Protein AF-A0A4Q0SN67-F1 (afdb_monomer_lite)

Secondary structure (DSSP, 8-state):
---------------------PPPHHHHHHHHHHHHHHHHHHHSTTSEEE-TTHHHHHHHHHT--HHHHHHHHHHHHHTTTT----GGG--HHHHHHHHHHHHHHHHHHHH-HHHHHHHHHHHHHHTTSEEE--

Organism: NCBI:txid1325107

Structure (mmCIF, N/CA/C/O backbone):
data_AF-A0A4Q0SN67-F1
#
_entry.id   AF-A0A4Q0SN67-F1
#
loop_
_atom_site.group_PDB
_atom_site.id
_atom_site.type_symbol
_atom_site.label_atom_id
_atom_site.label_alt_id
_atom_site.label_comp_id
_atom_site.label_asym_id
_atom_site.label_entity_id
_atom_site.label_seq_id
_atom_site.pdbx_PDB_ins_code
_atom_site.Cartn_x
_atom_site.Cartn_y
_atom_site.Cartn_z
_atom_site.occupancy
_atom_site.B_iso_or_equiv
_atom_site.auth_seq_id
_atom_site.auth_comp_id
_atom_site.auth_asym_id
_atom_site.auth_atom_id
_atom_site.pdbx_PDB_model_num
ATOM 1 N N . MET A 1 1 ? 61.230 -3.703 -41.900 1.00 44.31 1 MET A N 1
ATOM 2 C CA . MET A 1 1 ? 59.763 -3.510 -41.968 1.00 44.31 1 MET A CA 1
ATOM 3 C C . MET A 1 1 ? 59.078 -4.550 -41.095 1.00 44.31 1 MET A C 1
ATOM 5 O O . MET A 1 1 ? 59.079 -5.713 -41.468 1.00 44.31 1 MET A O 1
ATOM 9 N N . ARG A 1 2 ? 58.539 -4.161 -39.934 1.00 38.78 2 ARG A N 1
ATOM 10 C CA . ARG A 1 2 ? 57.540 -4.944 -39.185 1.00 38.78 2 ARG A CA 1
ATOM 11 C C . ARG A 1 2 ? 56.611 -3.955 -38.479 1.00 38.78 2 ARG A C 1
ATOM 13 O O . ARG A 1 2 ? 56.982 -3.377 -37.466 1.00 38.78 2 ARG A O 1
ATOM 20 N N . LEU A 1 3 ? 55.459 -3.701 -39.094 1.00 41.84 3 LEU A N 1
ATOM 21 C CA . LEU A 1 3 ? 54.356 -2.940 -38.512 1.00 41.84 3 LEU A CA 1
ATOM 22 C C . LEU A 1 3 ? 53.548 -3.904 -37.639 1.00 41.84 3 LEU A C 1
ATOM 24 O O . LEU A 1 3 ? 52.999 -4.880 -38.145 1.00 41.84 3 LEU A O 1
ATOM 28 N N . LEU A 1 4 ? 53.522 -3.652 -36.333 1.00 47.12 4 LEU A N 1
ATOM 29 C CA . LEU A 1 4 ? 52.628 -4.323 -35.393 1.00 47.12 4 LEU A CA 1
ATOM 30 C C . LEU A 1 4 ? 51.266 -3.627 -35.465 1.00 47.12 4 LEU A C 1
ATOM 32 O O . LEU A 1 4 ? 51.142 -2.459 -35.102 1.00 47.12 4 LEU A O 1
ATOM 36 N N . ALA A 1 5 ? 50.260 -4.336 -35.974 1.00 48.53 5 ALA A N 1
ATOM 37 C CA . ALA A 1 5 ? 48.879 -3.879 -35.991 1.00 48.53 5 ALA A CA 1
ATOM 38 C C . ALA A 1 5 ? 48.270 -4.048 -34.592 1.00 48.53 5 ALA A C 1
ATOM 40 O O . ALA A 1 5 ? 48.109 -5.167 -34.105 1.00 48.53 5 ALA A O 1
ATOM 41 N N . VAL A 1 6 ? 47.939 -2.933 -33.944 1.00 51.69 6 VAL A N 1
ATOM 42 C CA . VAL A 1 6 ? 47.162 -2.914 -32.702 1.00 51.69 6 VAL A CA 1
ATOM 43 C C . VAL A 1 6 ? 45.687 -2.935 -33.094 1.00 51.69 6 VAL A C 1
ATOM 45 O O . VAL A 1 6 ? 45.149 -1.943 -33.577 1.00 51.69 6 VAL A O 1
ATOM 48 N N . ALA A 1 7 ? 45.041 -4.089 -32.938 1.00 50.75 7 ALA A N 1
ATOM 49 C CA . ALA A 1 7 ? 43.602 -4.224 -33.115 1.00 50.75 7 ALA A CA 1
ATOM 50 C C . ALA A 1 7 ? 42.888 -3.659 -31.876 1.00 50.75 7 ALA A C 1
ATOM 52 O O . ALA A 1 7 ? 42.730 -4.343 -30.866 1.00 50.75 7 ALA A O 1
ATOM 53 N N . SER A 1 8 ? 42.480 -2.390 -31.937 1.00 50.75 8 SER A N 1
ATOM 54 C CA . SER A 1 8 ? 41.586 -1.789 -30.944 1.00 50.75 8 SER A CA 1
ATOM 55 C C . SER A 1 8 ? 40.180 -2.365 -31.106 1.00 50.75 8 SER A C 1
ATOM 57 O O . SER A 1 8 ? 39.440 -1.991 -32.013 1.00 50.75 8 SER A O 1
ATOM 59 N N . VAL A 1 9 ? 39.805 -3.278 -30.211 1.00 52.91 9 VAL A N 1
ATOM 60 C CA . VAL A 1 9 ? 38.419 -3.724 -30.044 1.00 52.91 9 VAL A CA 1
ATOM 61 C C . VAL A 1 9 ? 37.644 -2.582 -29.385 1.00 52.91 9 VAL A C 1
ATOM 63 O O . VAL A 1 9 ? 37.771 -2.329 -28.189 1.00 52.91 9 VAL A O 1
ATOM 66 N N . LEU A 1 10 ? 36.870 -1.856 -30.191 1.00 52.69 10 LEU A N 1
ATOM 67 C CA . LEU A 1 10 ? 35.875 -0.890 -29.733 1.00 52.69 10 LEU A CA 1
ATOM 68 C C . LEU A 1 10 ? 34.767 -1.647 -28.994 1.00 52.69 10 LEU A C 1
ATOM 70 O O . LEU A 1 10 ? 33.880 -2.230 -29.612 1.00 52.69 10 LEU A O 1
ATOM 74 N N . ILE A 1 11 ? 34.825 -1.641 -27.663 1.00 56.97 11 ILE A N 1
ATOM 75 C CA . ILE A 1 11 ? 33.717 -2.070 -26.809 1.00 56.97 11 ILE A CA 1
ATOM 76 C C . ILE A 1 11 ? 32.596 -1.048 -27.016 1.00 56.97 11 ILE A C 1
ATOM 78 O O . ILE A 1 11 ? 32.634 0.061 -26.487 1.00 56.97 11 ILE A O 1
ATOM 82 N N . THR A 1 12 ? 31.623 -1.391 -27.858 1.00 53.34 12 THR A N 1
ATOM 83 C CA . THR A 1 12 ? 30.409 -0.597 -28.038 1.00 53.34 12 THR A CA 1
ATOM 84 C C . THR A 1 12 ? 29.549 -0.799 -26.795 1.00 53.34 12 THR A C 1
ATOM 86 O O . THR A 1 12 ? 28.768 -1.744 -26.708 1.00 53.34 12 THR A O 1
ATOM 89 N N . SER A 1 13 ? 29.749 0.048 -25.787 1.00 45.47 13 SER A N 1
ATOM 90 C CA . SER A 1 13 ? 28.887 0.110 -24.611 1.00 45.47 13 SER A CA 1
ATOM 91 C C . SER A 1 13 ? 27.479 0.492 -25.062 1.00 45.47 13 SER A C 1
ATOM 93 O O . SER A 1 13 ? 27.189 1.664 -25.290 1.00 45.47 13 SER A O 1
ATOM 95 N N . PHE A 1 14 ? 26.601 -0.498 -25.219 1.00 45.56 14 PHE A N 1
ATOM 96 C CA . PHE A 1 14 ? 25.165 -0.266 -25.286 1.00 45.56 14 PHE A CA 1
ATOM 97 C C . PHE A 1 14 ? 24.721 0.228 -23.908 1.00 45.56 14 PHE A C 1
ATOM 99 O O . PHE A 1 14 ? 24.407 -0.557 -23.015 1.00 45.56 14 PHE A O 1
ATOM 106 N N . THR A 1 15 ? 24.721 1.543 -23.712 1.00 47.50 15 THR A N 1
ATOM 107 C CA . THR A 1 15 ? 23.959 2.174 -22.640 1.00 47.50 15 THR A CA 1
ATOM 108 C C . THR A 1 15 ? 22.485 1.962 -22.956 1.00 47.50 15 THR A C 1
ATOM 110 O O . THR A 1 15 ? 21.868 2.717 -23.706 1.00 47.50 15 THR A O 1
ATOM 113 N N . ILE A 1 16 ? 21.912 0.890 -22.406 1.00 50.12 16 ILE A N 1
ATOM 114 C CA . ILE A 1 16 ? 20.463 0.740 -22.316 1.00 50.12 16 ILE A CA 1
ATOM 115 C C . ILE A 1 16 ? 20.003 1.801 -21.318 1.00 50.12 16 ILE A C 1
ATOM 117 O O . ILE A 1 16 ? 19.920 1.554 -20.115 1.00 50.12 16 ILE A O 1
ATOM 121 N N . SER A 1 17 ? 19.759 3.009 -21.821 1.00 42.50 17 SER A N 1
ATOM 122 C CA . SER A 1 17 ? 19.008 4.032 -21.109 1.00 42.50 17 SER A CA 1
ATOM 123 C C . SER A 1 17 ? 17.606 3.472 -20.891 1.00 42.50 17 SER A C 1
ATOM 125 O O . SER A 1 17 ? 16.733 3.609 -21.750 1.00 42.50 17 SER A O 1
ATOM 127 N N . HIS A 1 18 ? 17.402 2.789 -19.763 1.00 45.59 18 HIS A N 1
ATOM 128 C CA . HIS A 1 18 ? 16.075 2.535 -19.228 1.00 45.59 18 HIS A CA 1
ATOM 129 C C . HIS A 1 18 ? 15.485 3.909 -18.930 1.00 45.59 18 HIS A C 1
ATOM 131 O O . HIS A 1 18 ? 15.728 4.513 -17.890 1.00 45.59 18 HIS A O 1
ATOM 137 N N . THR A 1 19 ? 14.781 4.462 -19.913 1.00 43.62 19 THR A N 1
ATOM 138 C CA . THR A 1 19 ? 13.891 5.584 -19.676 1.00 43.62 19 THR A CA 1
ATOM 139 C C . THR A 1 19 ? 12.831 5.039 -18.737 1.00 43.62 19 THR A C 1
ATOM 141 O O . THR A 1 19 ? 12.028 4.194 -19.134 1.00 43.62 19 THR A O 1
ATOM 144 N N . ALA A 1 20 ? 12.897 5.443 -17.465 1.00 47.84 20 ALA A N 1
ATOM 145 C CA . ALA A 1 20 ? 11.831 5.212 -16.506 1.00 47.84 20 ALA A CA 1
ATOM 146 C C . ALA A 1 20 ? 10.555 5.715 -17.177 1.00 47.84 20 ALA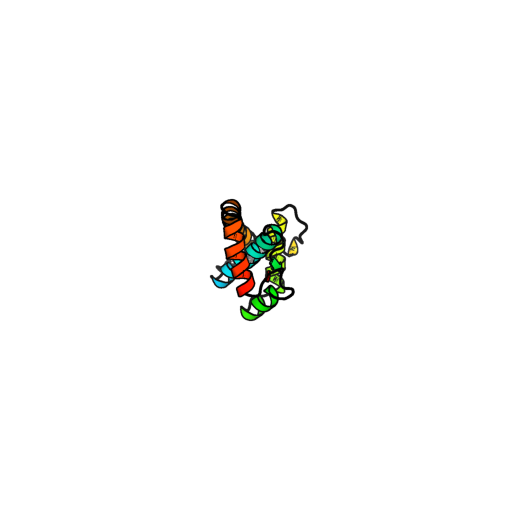 A C 1
ATOM 148 O O . ALA A 1 20 ? 10.382 6.915 -17.405 1.00 47.84 20 ALA A O 1
ATOM 149 N N . LYS A 1 21 ? 9.729 4.778 -17.640 1.00 51.94 21 LYS A N 1
ATOM 150 C CA . LYS A 1 21 ? 8.479 5.102 -18.305 1.00 51.94 21 LYS A CA 1
ATOM 151 C C . LYS A 1 21 ? 7.683 5.856 -17.252 1.00 51.94 21 LYS A C 1
ATOM 153 O O . LYS A 1 21 ? 7.399 5.279 -16.206 1.00 51.94 21 LYS A O 1
ATOM 158 N N . ALA A 1 22 ? 7.422 7.142 -17.485 1.00 54.97 22 ALA A N 1
ATOM 159 C CA . ALA A 1 22 ? 6.585 7.924 -16.590 1.00 54.97 22 ALA 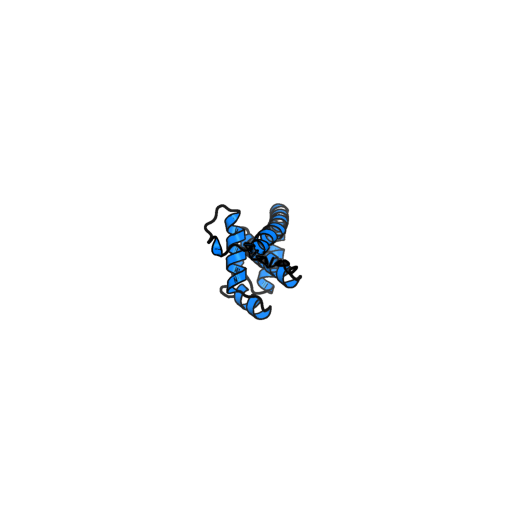A CA 1
ATOM 160 C C . ALA A 1 22 ? 5.299 7.123 -16.381 1.00 54.97 22 ALA A C 1
ATOM 162 O O . ALA A 1 22 ? 4.614 6.778 -17.348 1.00 54.97 22 ALA A O 1
ATOM 163 N N . PHE A 1 23 ? 5.065 6.722 -15.139 1.00 62.38 23 PHE A N 1
ATOM 164 C CA . PHE A 1 23 ? 3.886 5.964 -14.778 1.00 62.38 23 PHE A CA 1
ATOM 165 C C . PHE A 1 23 ? 2.654 6.788 -15.146 1.00 62.38 23 PHE A C 1
ATOM 167 O O . PHE A 1 23 ? 2.632 8.006 -14.956 1.00 62.38 23 PHE A O 1
ATOM 174 N N . ASP A 1 24 ? 1.650 6.141 -15.728 1.00 72.88 24 ASP A N 1
ATOM 175 C CA . ASP A 1 24 ? 0.413 6.836 -16.052 1.00 72.88 24 ASP A CA 1
ATOM 176 C C . ASP A 1 24 ? -0.413 7.091 -14.775 1.00 72.88 24 ASP A C 1
ATOM 178 O O . ASP A 1 24 ? -0.173 6.508 -13.711 1.00 72.88 24 ASP A O 1
ATOM 182 N N . GLY A 1 25 ? -1.424 7.957 -14.874 1.00 76.56 25 GLY A N 1
ATOM 183 C CA . GLY A 1 25 ? -2.293 8.270 -13.734 1.00 76.56 25 GLY A CA 1
ATOM 184 C C . GLY A 1 25 ? -3.072 7.060 -13.195 1.00 76.56 25 GLY A C 1
ATOM 185 O O . GLY A 1 25 ? -3.523 7.081 -12.049 1.00 76.56 25 GLY A O 1
ATOM 186 N N . ALA A 1 26 ? -3.221 5.985 -13.978 1.00 74.94 26 ALA A N 1
ATOM 187 C CA . ALA A 1 26 ? -3.854 4.755 -13.511 1.00 74.94 26 ALA A CA 1
ATOM 188 C C . ALA A 1 26 ? -2.906 3.936 -12.623 1.00 74.94 26 ALA A C 1
ATOM 190 O O . ALA A 1 26 ? -3.361 3.366 -11.627 1.00 74.94 26 ALA A O 1
ATOM 191 N N . THR A 1 27 ? -1.605 3.922 -12.936 1.00 75.44 27 THR A N 1
ATOM 192 C CA . THR A 1 27 ? -0.585 3.325 -12.069 1.00 75.44 27 THR A CA 1
ATOM 193 C C . THR A 1 27 ? -0.547 4.084 -10.746 1.00 75.44 27 THR A C 1
ATOM 195 O O . THR A 1 27 ? -0.684 3.466 -9.696 1.00 75.44 27 THR A O 1
ATOM 198 N N . GLU A 1 28 ? -0.432 5.416 -10.773 1.00 81.81 28 GLU A N 1
ATOM 199 C CA . GLU A 1 28 ? -0.363 6.237 -9.554 1.00 81.81 28 GLU A CA 1
ATOM 200 C C . GLU A 1 28 ? -1.571 5.999 -8.637 1.00 81.81 28 GLU A C 1
ATOM 202 O O . GLU A 1 28 ? -1.415 5.708 -7.447 1.00 81.81 28 GLU A O 1
ATOM 207 N N . ARG A 1 29 ? -2.782 6.012 -9.214 1.00 84.25 29 ARG A N 1
ATOM 208 C CA . ARG A 1 29 ? -4.023 5.699 -8.493 1.00 84.25 29 ARG A CA 1
ATOM 209 C C . ARG A 1 29 ? -3.974 4.319 -7.837 1.00 84.25 29 ARG A C 1
ATOM 211 O O . ARG A 1 29 ? -4.421 4.172 -6.702 1.00 84.25 29 ARG A O 1
ATOM 218 N N . LEU A 1 30 ? -3.444 3.314 -8.530 1.00 81.56 30 LEU A N 1
ATOM 219 C CA . LEU A 1 30 ? -3.319 1.958 -8.002 1.00 81.56 30 LEU A CA 1
ATOM 220 C C . LEU A 1 30 ? -2.407 1.892 -6.787 1.00 81.56 30 LEU A C 1
ATOM 222 O O . LEU A 1 30 ? -2.797 1.318 -5.774 1.00 81.56 30 LEU A O 1
ATOM 226 N N . MET A 1 31 ? -1.209 2.468 -6.876 1.00 85.88 31 MET A N 1
ATOM 227 C CA . MET A 1 31 ? -0.283 2.442 -5.743 1.00 85.88 31 MET A CA 1
ATOM 228 C C . MET A 1 31 ? -0.856 3.220 -4.569 1.00 85.88 31 MET A C 1
ATOM 230 O O . MET A 1 31 ? -0.790 2.724 -3.450 1.00 85.88 31 MET A O 1
ATOM 234 N N . ARG A 1 32 ? -1.522 4.357 -4.819 1.00 90.88 32 ARG A N 1
ATOM 235 C CA . ARG A 1 32 ? -2.235 5.089 -3.767 1.00 90.88 32 ARG A CA 1
ATOM 236 C C . ARG A 1 32 ? -3.284 4.226 -3.077 1.00 90.88 32 ARG A C 1
ATOM 238 O O . ARG A 1 32 ? -3.298 4.180 -1.854 1.00 90.88 32 ARG A O 1
ATOM 245 N N . LEU A 1 33 ? -4.121 3.504 -3.824 1.00 90.31 33 LEU A N 1
ATOM 246 C CA . LEU A 1 33 ? -5.111 2.594 -3.233 1.00 90.31 33 LEU A CA 1
ATOM 247 C C . LEU A 1 33 ? -4.455 1.409 -2.509 1.00 90.31 33 LEU A C 1
ATOM 249 O O . LEU A 1 33 ? -4.939 0.986 -1.463 1.00 90.31 33 LEU A O 1
ATOM 253 N N . HIS A 1 34 ? -3.353 0.872 -3.029 1.00 88.94 34 HIS A N 1
ATOM 254 C CA . HIS A 1 34 ? -2.658 -0.243 -2.391 1.00 88.94 34 HIS A CA 1
ATOM 255 C C . HIS A 1 34 ? -2.033 0.167 -1.054 1.00 88.94 34 HIS A C 1
ATOM 257 O O . HIS A 1 34 ? -2.287 -0.480 -0.040 1.00 88.94 34 HIS A O 1
ATOM 263 N N . ILE A 1 35 ? -1.307 1.284 -1.029 1.00 92.56 35 ILE A N 1
ATOM 264 C CA . ILE A 1 35 ? -0.704 1.839 0.189 1.00 92.56 35 ILE A CA 1
ATOM 265 C C . ILE A 1 35 ? -1.797 2.247 1.181 1.00 92.56 35 ILE A C 1
ATOM 267 O O . ILE A 1 35 ? -1.753 1.853 2.342 1.00 92.56 35 ILE A O 1
ATOM 271 N N . ALA A 1 36 ? -2.847 2.935 0.714 1.00 94.38 36 ALA A N 1
ATOM 272 C CA . ALA A 1 36 ? -3.981 3.289 1.561 1.00 94.38 36 ALA A CA 1
ATOM 273 C C . ALA A 1 36 ? -4.653 2.054 2.176 1.00 94.38 36 ALA A C 1
ATOM 275 O O . ALA A 1 36 ? -5.100 2.120 3.312 1.00 94.38 36 ALA A O 1
ATOM 276 N N . SER A 1 37 ? -4.709 0.916 1.475 1.00 92.81 37 SER A N 1
ATOM 277 C CA . SER A 1 37 ? -5.266 -0.310 2.059 1.00 92.81 37 SER A CA 1
ATOM 278 C C . SER A 1 37 ? -4.420 -0.891 3.178 1.00 92.81 37 SER A C 1
ATOM 280 O O . SER A 1 37 ? -4.988 -1.435 4.121 1.00 92.81 37 SER A O 1
ATOM 282 N N . TYR A 1 38 ? -3.095 -0.751 3.096 1.00 90.19 38 TYR A N 1
ATOM 283 C CA . TYR A 1 38 ? -2.196 -1.164 4.165 1.00 90.19 38 TYR A CA 1
ATOM 284 C C . TYR A 1 38 ? -2.431 -0.298 5.404 1.00 90.19 38 TYR A C 1
ATOM 286 O O . TYR A 1 38 ? -2.740 -0.835 6.464 1.00 90.19 38 TYR A O 1
ATOM 294 N N . LEU A 1 39 ? -2.435 1.028 5.230 1.00 93.31 39 LEU A N 1
ATOM 295 C CA . LEU A 1 39 ? -2.710 1.984 6.306 1.00 93.31 39 LEU A CA 1
ATOM 296 C C . LEU A 1 39 ? -4.105 1.784 6.906 1.00 93.31 39 LEU A C 1
ATOM 298 O O . LEU A 1 39 ? -4.253 1.709 8.118 1.00 93.31 39 LEU A O 1
ATOM 302 N N . VAL A 1 40 ? -5.143 1.625 6.079 1.00 95.00 40 VAL A N 1
ATOM 303 C CA . VAL A 1 40 ? -6.509 1.385 6.567 1.00 95.00 40 VAL A CA 1
ATOM 304 C C . VAL A 1 40 ? -6.603 0.066 7.333 1.00 95.00 40 VAL A C 1
ATOM 306 O O . VAL A 1 40 ? -7.254 0.018 8.374 1.00 95.00 40 VAL A O 1
ATOM 309 N N . ASN A 1 41 ? -5.969 -1.000 6.841 1.00 90.62 41 ASN A N 1
ATOM 310 C CA . ASN A 1 41 ? -5.969 -2.294 7.519 1.00 90.62 41 ASN A CA 1
ATOM 311 C C . ASN A 1 41 ? -5.200 -2.253 8.848 1.00 90.62 41 ASN A C 1
ATOM 313 O O . ASN A 1 41 ? -5.604 -2.920 9.792 1.00 90.62 41 ASN A O 1
ATOM 317 N N . ALA A 1 42 ? -4.103 -1.497 8.918 1.00 90.06 42 ALA A N 1
ATOM 318 C CA . ALA A 1 42 ? -3.295 -1.363 10.126 1.00 90.06 42 ALA A CA 1
ATOM 319 C C . ALA A 1 42 ? -3.956 -0.454 11.175 1.00 90.06 42 ALA A C 1
ATOM 321 O O . ALA A 1 42 ? -3.918 -0.752 12.365 1.00 90.06 42 ALA A O 1
ATOM 322 N N . GLU A 1 43 ? -4.591 0.637 10.738 1.00 93.69 43 GLU A N 1
ATOM 323 C CA . GLU A 1 43 ? -4.932 1.743 11.632 1.00 93.69 43 GLU A CA 1
ATOM 324 C C . GLU A 1 43 ? -6.428 1.884 11.920 1.00 93.69 43 GLU A C 1
ATOM 326 O O . GLU A 1 43 ? -6.796 2.440 12.949 1.00 93.69 43 GLU A O 1
ATOM 331 N N . CYS A 1 44 ? -7.332 1.401 11.068 1.00 91.38 44 CYS A N 1
ATOM 332 C CA . CYS A 1 44 ? -8.757 1.746 11.168 1.00 91.38 44 CYS A CA 1
ATOM 333 C C . CYS A 1 44 ? -9.611 0.783 12.021 1.00 91.38 44 CYS A C 1
ATOM 335 O O . CYS A 1 44 ? -10.756 0.503 11.654 1.00 91.38 44 CYS A O 1
ATOM 337 N N . ASP A 1 45 ? -9.087 0.332 13.166 1.00 79.62 45 ASP A N 1
ATOM 338 C CA . ASP A 1 45 ? -9.783 -0.432 14.224 1.00 79.62 45 ASP A CA 1
ATOM 339 C C . ASP A 1 45 ? -10.609 -1.636 13.727 1.00 79.62 45 ASP A C 1
ATOM 341 O O . ASP A 1 45 ? -11.812 -1.712 13.985 1.00 79.62 45 ASP A O 1
ATOM 345 N N . ASP A 1 46 ? -10.001 -2.551 12.965 1.00 82.44 46 ASP A N 1
ATOM 346 C CA . ASP A 1 46 ? -10.648 -3.749 12.398 1.00 82.44 46 ASP A CA 1
ATOM 347 C C . ASP A 1 46 ? -11.938 -3.479 11.596 1.00 82.44 46 ASP A C 1
ATOM 349 O O . ASP A 1 46 ? -12.645 -4.410 11.232 1.00 82.44 46 ASP A O 1
ATOM 353 N N . ARG A 1 47 ? -12.274 -2.225 11.255 1.00 86.38 47 ARG A N 1
ATOM 354 C CA . ARG A 1 47 ? -13.509 -1.884 10.514 1.00 86.38 47 ARG A CA 1
ATOM 355 C C . ARG A 1 47 ? -13.480 -2.373 9.075 1.00 86.38 47 ARG A C 1
ATOM 357 O O . ARG A 1 47 ? -14.525 -2.448 8.418 1.00 86.38 47 ARG A O 1
ATOM 364 N N . TYR A 1 48 ? -12.287 -2.652 8.568 1.00 90.88 48 TYR A N 1
ATOM 365 C CA . TYR A 1 48 ? -12.044 -3.036 7.194 1.00 90.88 48 TYR A CA 1
ATOM 366 C C . TYR A 1 48 ? -11.077 -4.209 7.146 1.00 90.88 48 TYR A C 1
ATOM 368 O O . TYR A 1 48 ? -10.096 -4.243 7.876 1.00 90.88 48 TYR A O 1
ATOM 376 N N . VAL A 1 49 ? -11.335 -5.138 6.232 1.00 90.50 49 VAL A N 1
ATOM 377 C CA . VAL A 1 49 ? -10.455 -6.273 5.953 1.00 90.50 49 VAL A CA 1
ATOM 378 C C . VAL A 1 49 ? -10.157 -6.334 4.463 1.00 90.50 49 VAL A C 1
ATOM 380 O O . VAL A 1 49 ? -11.043 -6.109 3.633 1.00 90.50 49 VAL A O 1
ATOM 383 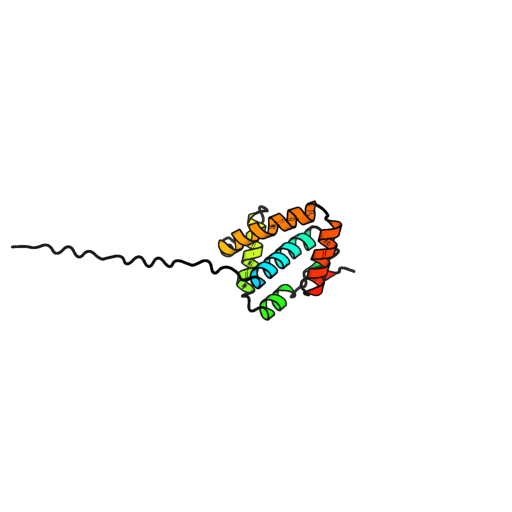N N . VAL A 1 50 ? -8.910 -6.635 4.105 1.00 87.62 50 VAL A N 1
ATOM 384 C CA . VAL A 1 50 ? -8.510 -6.809 2.703 1.00 87.62 50 VAL A CA 1
ATOM 385 C C . VAL A 1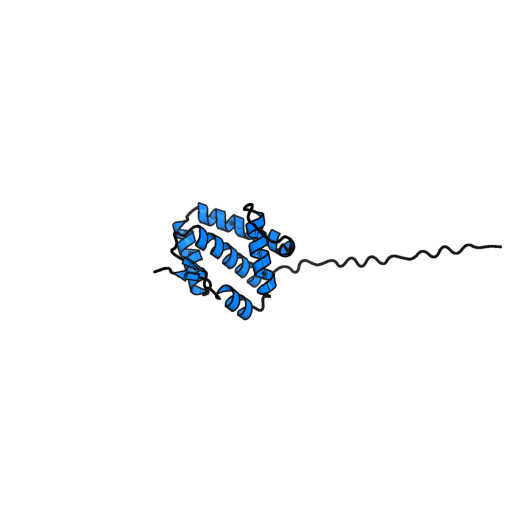 50 ? -9.332 -7.926 2.048 1.00 87.62 50 VAL A C 1
ATOM 387 O O . VAL A 1 50 ? -9.548 -8.994 2.618 1.00 87.62 50 VAL A O 1
ATOM 390 N N . SER A 1 51 ? -9.826 -7.681 0.833 1.00 88.06 51 SER A N 1
ATOM 391 C CA . SER A 1 51 ? -10.545 -8.689 0.051 1.00 88.06 51 SER A CA 1
ATOM 392 C C . SER A 1 51 ? -9.558 -9.713 -0.508 1.00 88.06 51 SER A C 1
ATOM 394 O O . SER A 1 51 ? -8.628 -9.327 -1.216 1.00 88.06 51 SER A O 1
ATOM 396 N N . ASN A 1 52 ? -9.804 -11.008 -0.272 1.00 80.19 52 ASN A N 1
ATOM 397 C CA . ASN A 1 52 ? -8.913 -12.116 -0.665 1.00 80.19 52 ASN A CA 1
ATOM 398 C C . ASN A 1 52 ? -8.441 -12.076 -2.133 1.00 80.19 52 ASN A C 1
ATOM 400 O O . ASN A 1 52 ? -7.337 -12.516 -2.428 1.00 80.19 52 ASN A O 1
ATOM 404 N N . ASP A 1 53 ? -9.247 -11.519 -3.044 1.00 85.38 53 ASP A N 1
ATOM 405 C CA . ASP A 1 53 ? -8.931 -11.407 -4.477 1.00 85.38 53 ASP A CA 1
ATOM 406 C C . ASP A 1 53 ? -9.146 -9.990 -5.043 1.00 85.38 53 ASP A C 1
ATOM 408 O O . ASP A 1 53 ? -9.084 -9.792 -6.258 1.00 85.38 53 ASP A O 1
ATOM 412 N N . GLY A 1 54 ? -9.438 -8.992 -4.200 1.00 85.00 54 GLY A N 1
ATOM 413 C CA . GLY A 1 54 ? -9.828 -7.650 -4.657 1.00 85.00 54 GLY A CA 1
ATOM 414 C C . GLY A 1 54 ? -8.774 -7.000 -5.538 1.00 85.00 54 GLY A C 1
ATOM 415 O O . GLY A 1 54 ? -9.034 -6.622 -6.681 1.00 85.00 54 GLY A O 1
ATOM 416 N N . PHE A 1 55 ? -7.552 -6.971 -5.028 1.00 82.06 55 PHE A N 1
ATOM 417 C CA . PHE A 1 55 ? -6.425 -6.381 -5.721 1.00 82.06 55 PHE A CA 1
ATOM 418 C C . PHE A 1 55 ? -6.004 -7.151 -6.984 1.00 82.06 55 PHE A C 1
ATOM 420 O O . PHE A 1 55 ? -5.668 -6.531 -7.993 1.00 82.06 55 PHE A O 1
ATOM 427 N N . LYS A 1 56 ? -6.117 -8.487 -6.978 1.00 85.19 56 LYS A N 1
ATOM 428 C CA . LYS A 1 56 ? -5.900 -9.313 -8.173 1.00 85.19 56 LYS A CA 1
ATOM 429 C C . LYS A 1 56 ? -6.913 -8.983 -9.271 1.00 85.19 56 LYS A C 1
ATOM 431 O O . LYS A 1 56 ? -6.512 -8.669 -10.386 1.00 85.19 56 LYS A O 1
ATOM 436 N N . ARG A 1 57 ? -8.215 -8.989 -8.948 1.00 86.62 57 ARG A N 1
ATOM 437 C CA . ARG A 1 57 ? -9.283 -8.638 -9.905 1.00 86.62 57 ARG A CA 1
ATOM 438 C C . ARG A 1 57 ? -9.098 -7.235 -10.473 1.00 86.62 57 ARG A C 1
ATOM 440 O O . ARG A 1 57 ? -9.330 -7.015 -11.659 1.00 86.62 57 ARG A O 1
ATOM 447 N N . TRP A 1 58 ? -8.694 -6.291 -9.626 1.00 83.00 58 TRP A N 1
ATOM 448 C CA . TRP A 1 58 ? -8.410 -4.929 -10.056 1.00 83.00 58 TRP A CA 1
ATOM 449 C C . TRP A 1 58 ? -7.240 -4.899 -11.049 1.00 83.00 58 TRP A C 1
ATOM 451 O O . TRP A 1 58 ? -7.357 -4.289 -12.110 1.00 83.00 58 TRP A O 1
ATOM 461 N N . ALA A 1 59 ? -6.135 -5.590 -10.752 1.00 81.56 59 ALA A N 1
ATOM 462 C CA . ALA A 1 59 ? -4.964 -5.604 -11.629 1.00 81.56 59 ALA A CA 1
ATOM 463 C C . ALA A 1 59 ? -5.253 -6.278 -12.974 1.00 81.56 59 ALA A C 1
ATOM 465 O O . ALA A 1 59 ? -4.862 -5.735 -14.008 1.00 81.56 59 ALA A O 1
ATOM 466 N N . ASP A 1 60 ? -6.013 -7.378 -12.964 1.00 84.81 60 ASP A N 1
ATOM 467 C CA . ASP A 1 60 ? -6.487 -8.055 -14.176 1.00 84.81 60 ASP A CA 1
ATOM 468 C C . ASP A 1 60 ? -7.349 -7.112 -15.041 1.00 84.81 60 ASP A C 1
ATOM 470 O O . ASP A 1 60 ? -7.175 -7.049 -16.257 1.00 84.81 60 ASP A O 1
ATOM 474 N N . LYS A 1 61 ? -8.239 -6.320 -14.422 1.00 83.50 61 LYS A N 1
ATOM 475 C CA . LYS A 1 61 ? -9.084 -5.331 -15.120 1.00 83.50 61 LYS A CA 1
ATOM 476 C C . LYS A 1 61 ? -8.272 -4.189 -15.739 1.00 83.50 61 LYS A C 1
ATOM 478 O O . LYS A 1 61 ? -8.641 -3.681 -16.795 1.00 83.50 61 LYS A O 1
ATOM 483 N N . SER A 1 62 ? -7.199 -3.780 -15.075 1.00 76.75 62 SER A N 1
ATOM 484 C CA . SER A 1 62 ? -6.383 -2.630 -15.470 1.00 76.75 62 SER A CA 1
ATOM 485 C C . SER A 1 62 ? -5.176 -3.007 -16.342 1.00 76.75 62 SER A C 1
ATOM 487 O O . SER A 1 62 ? -4.434 -2.125 -16.760 1.00 76.75 62 SER A O 1
ATOM 489 N N . GLY A 1 63 ? -4.966 -4.300 -16.622 1.00 80.25 63 GLY A N 1
ATOM 490 C CA . GLY A 1 63 ? -3.860 -4.790 -17.453 1.00 80.25 63 GLY A CA 1
ATOM 491 C C . GLY A 1 63 ? -2.483 -4.727 -16.784 1.00 80.25 63 GLY A C 1
ATOM 492 O O . GLY A 1 63 ? -1.466 -4.842 -17.469 1.00 80.25 63 GLY A O 1
ATOM 493 N N . TYR A 1 64 ? -2.427 -4.550 -15.460 1.00 79.56 64 TYR A N 1
ATOM 494 C CA . TYR A 1 64 ? -1.164 -4.479 -14.727 1.00 79.56 64 TYR A CA 1
ATOM 495 C C . TYR A 1 64 ? -0.654 -5.874 -14.356 1.00 79.56 64 TYR A C 1
ATOM 497 O O . TYR A 1 64 ? -1.442 -6.739 -13.964 1.00 79.56 64 TYR A O 1
ATOM 505 N N . PRO A 1 65 ? 0.671 -6.108 -14.400 1.00 80.94 65 PRO A N 1
ATOM 506 C CA . PRO A 1 65 ? 1.254 -7.383 -14.008 1.00 80.94 65 PRO A CA 1
ATOM 507 C C . PRO A 1 65 ? 1.198 -7.551 -12.481 1.00 80.94 65 PRO A C 1
ATOM 509 O O . PRO A 1 65 ? 2.174 -7.295 -11.776 1.00 80.94 65 PRO A O 1
ATOM 512 N N . TRP A 1 66 ? 0.054 -8.029 -11.974 1.00 80.38 66 TRP A N 1
ATOM 513 C CA . TRP A 1 66 ? -0.230 -8.300 -10.554 1.00 80.38 66 TRP A CA 1
ATOM 514 C C . TRP A 1 66 ? 0.937 -8.966 -9.815 1.00 80.38 66 TRP A C 1
ATOM 516 O O . TRP A 1 66 ? 1.317 -8.563 -8.718 1.00 80.38 66 TRP A O 1
ATOM 526 N N . ARG A 1 67 ? 1.528 -9.984 -10.453 1.00 83.75 67 ARG A 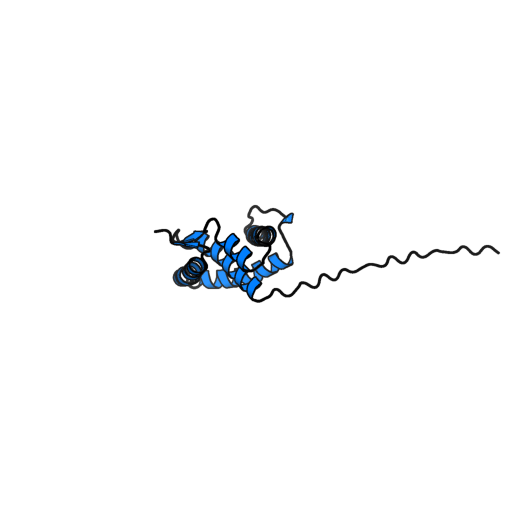N 1
ATOM 527 C CA . ARG A 1 67 ? 2.601 -10.814 -9.887 1.00 83.75 67 ARG A CA 1
ATOM 528 C C . ARG A 1 67 ? 3.933 -10.089 -9.710 1.00 83.75 67 ARG A C 1
ATOM 530 O O . ARG A 1 67 ? 4.796 -10.628 -9.034 1.00 83.75 67 ARG A O 1
ATOM 537 N N . VAL A 1 68 ? 4.106 -8.933 -10.342 1.00 83.25 68 VAL A N 1
ATOM 538 C CA . VAL A 1 68 ? 5.314 -8.109 -10.226 1.00 83.25 68 VAL A CA 1
ATOM 539 C C . VAL A 1 68 ? 5.029 -6.935 -9.306 1.00 83.25 68 VAL A C 1
ATOM 541 O O . VAL A 1 68 ? 5.739 -6.725 -8.334 1.00 83.25 68 VAL A O 1
ATOM 544 N N . LEU A 1 69 ? 3.942 -6.208 -9.568 1.00 81.00 69 LEU A N 1
ATOM 545 C CA . LEU A 1 69 ? 3.710 -4.937 -8.899 1.00 81.00 69 LEU A CA 1
ATOM 546 C C . LEU A 1 69 ? 3.473 -5.084 -7.392 1.00 81.00 69 LEU A C 1
ATOM 548 O O . LEU A 1 69 ? 3.982 -4.286 -6.617 1.00 81.00 69 LEU A O 1
ATOM 552 N N . VAL A 1 70 ? 2.718 -6.092 -6.960 1.00 83.44 70 VAL A N 1
ATOM 553 C CA . VAL A 1 70 ? 2.325 -6.212 -5.545 1.00 83.44 70 VAL A CA 1
ATOM 554 C C . VAL A 1 70 ? 3.470 -6.656 -4.660 1.00 83.44 70 VAL A C 1
ATOM 556 O O . VAL A 1 70 ? 3.672 -6.002 -3.639 1.00 83.44 70 VAL A O 1
ATOM 559 N N . PRO A 1 71 ? 4.250 -7.698 -5.020 1.00 88.25 71 PRO A N 1
ATOM 560 C CA . PRO A 1 71 ? 5.470 -7.993 -4.282 1.00 88.25 71 PRO A CA 1
ATOM 561 C C . PRO A 1 71 ? 6.388 -6.776 -4.196 1.00 88.25 71 PRO A C 1
ATOM 563 O O . PRO A 1 71 ? 6.913 -6.511 -3.121 1.00 88.25 71 PRO A O 1
ATOM 566 N N . SER A 1 72 ? 6.511 -5.987 -5.270 1.00 89.88 72 SER A N 1
ATOM 567 C CA . SER A 1 72 ? 7.355 -4.790 -5.266 1.00 89.88 72 SER A CA 1
ATOM 568 C C . SER A 1 72 ? 6.842 -3.662 -4.384 1.00 89.88 72 SER A C 1
ATOM 570 O O . SER A 1 72 ? 7.630 -3.072 -3.650 1.00 89.88 72 SER A O 1
ATOM 572 N N . VAL A 1 73 ? 5.538 -3.375 -4.400 1.00 89.25 73 VAL A N 1
ATOM 573 C CA . VAL A 1 73 ? 4.953 -2.374 -3.496 1.00 89.25 73 VAL A CA 1
ATOM 574 C C . VAL A 1 73 ? 5.072 -2.837 -2.043 1.00 89.25 73 VAL A C 1
ATOM 576 O O . VAL A 1 73 ? 5.494 -2.061 -1.191 1.00 89.25 73 VAL A O 1
ATOM 579 N N . HIS A 1 74 ? 4.772 -4.107 -1.760 1.00 88.06 74 HIS A N 1
ATOM 580 C CA . HIS A 1 74 ? 4.906 -4.666 -0.417 1.00 88.06 74 HIS A CA 1
ATOM 581 C C . HIS A 1 74 ? 6.359 -4.634 0.076 1.00 88.06 74 HIS A C 1
ATOM 583 O O . HIS A 1 74 ? 6.612 -4.198 1.194 1.00 88.06 74 HIS A O 1
ATOM 589 N N . ALA A 1 75 ? 7.322 -5.039 -0.757 1.00 91.62 75 ALA A N 1
ATOM 590 C CA . ALA A 1 75 ? 8.738 -4.980 -0.413 1.00 91.62 75 ALA A CA 1
ATOM 591 C C . ALA A 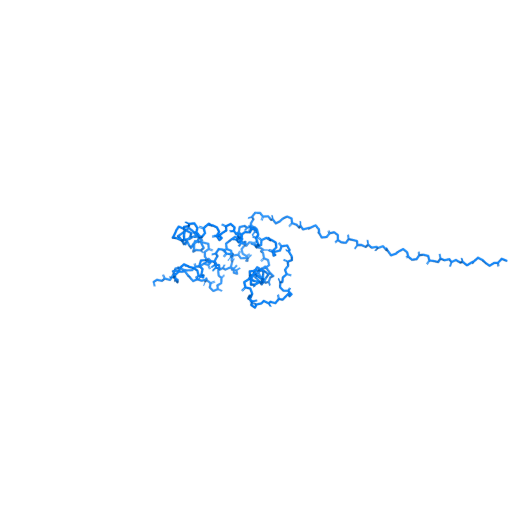1 75 ? 9.202 -3.541 -0.148 1.00 91.62 75 ALA A C 1
ATOM 593 O O . ALA A 1 75 ? 9.945 -3.312 0.802 1.00 91.62 75 ALA A O 1
ATOM 594 N N . ALA A 1 76 ? 8.735 -2.571 -0.940 1.00 91.94 76 ALA A N 1
ATOM 595 C CA . ALA A 1 76 ? 9.059 -1.162 -0.749 1.00 91.94 76 ALA A CA 1
ATOM 596 C C . ALA A 1 76 ? 8.512 -0.593 0.573 1.00 91.94 76 ALA A C 1
ATOM 598 O O . ALA A 1 76 ? 9.251 0.110 1.264 1.00 91.94 76 ALA A O 1
ATOM 599 N N . LEU A 1 77 ? 7.267 -0.928 0.940 1.00 89.25 77 LEU A N 1
ATOM 600 C CA . LEU A 1 77 ? 6.682 -0.573 2.242 1.00 89.25 77 LEU A CA 1
ATOM 601 C C . LEU A 1 77 ? 7.519 -1.170 3.385 1.00 89.25 77 LEU A C 1
ATOM 603 O O . LEU A 1 77 ? 8.082 -0.446 4.204 1.00 89.25 77 LEU A O 1
ATOM 607 N N . MET A 1 78 ? 7.720 -2.492 3.357 1.00 89.50 78 MET A N 1
ATOM 608 C CA . MET A 1 78 ? 8.450 -3.234 4.395 1.00 89.50 78 MET A CA 1
ATOM 609 C C . MET A 1 78 ? 9.903 -2.780 4.555 1.00 89.50 78 MET A C 1
ATOM 611 O O . MET A 1 78 ? 10.422 -2.772 5.667 1.00 89.50 78 MET A O 1
ATOM 615 N N . ALA A 1 79 ? 10.563 -2.362 3.472 1.00 89.94 79 ALA A N 1
ATOM 616 C CA . ALA A 1 79 ? 11.922 -1.833 3.535 1.00 89.94 79 ALA A CA 1
ATOM 617 C C . ALA A 1 79 ? 12.034 -0.521 4.336 1.00 89.94 79 ALA A C 1
ATOM 619 O O . ALA A 1 79 ? 13.144 -0.138 4.692 1.00 89.94 79 ALA A O 1
ATOM 620 N N . GLY A 1 80 ? 10.922 0.183 4.588 1.00 79.00 80 GLY A N 1
ATOM 621 C CA . GLY A 1 80 ? 10.900 1.398 5.417 1.00 79.00 80 GLY A CA 1
ATOM 622 C C . GLY A 1 80 ? 10.547 1.161 6.874 1.00 79.00 80 GLY A C 1
ATOM 623 O O . GLY A 1 80 ? 10.880 1.990 7.710 1.00 79.00 80 GLY A O 1
ATOM 624 N N . GLU A 1 81 ? 9.901 0.036 7.166 1.00 78.75 81 GLU A N 1
ATOM 625 C CA . GLU A 1 81 ? 9.373 -0.302 8.491 1.00 78.75 81 GLU A CA 1
ATOM 626 C C . GLU A 1 81 ? 10.246 -1.339 9.226 1.00 78.75 81 GLU A C 1
ATOM 628 O O . GLU A 1 81 ? 9.778 -1.998 10.152 1.00 78.75 81 GLU A O 1
ATOM 633 N N . ASP A 1 82 ? 11.493 -1.558 8.780 1.00 77.38 82 ASP A N 1
ATOM 634 C CA . ASP A 1 82 ? 12.361 -2.669 9.222 1.00 77.38 82 ASP A CA 1
ATOM 635 C C . ASP A 1 82 ? 11.678 -4.056 9.122 1.00 77.38 82 ASP A C 1
ATOM 637 O O . ASP A 1 82 ? 12.013 -5.021 9.821 1.00 77.38 82 ASP A O 1
ATOM 641 N N . GLY A 1 83 ? 10.701 -4.167 8.219 1.00 81.88 83 GLY A N 1
ATOM 642 C CA . GLY A 1 83 ? 9.921 -5.367 7.970 1.00 81.88 83 GLY A CA 1
ATOM 643 C C . GLY A 1 83 ? 10.705 -6.428 7.198 1.00 81.88 83 GLY A C 1
ATOM 644 O O . GLY A 1 83 ? 11.732 -6.175 6.567 1.00 81.88 83 GLY A O 1
ATOM 645 N N . LYS A 1 84 ? 10.197 -7.666 7.202 1.00 89.50 84 LYS A N 1
ATOM 646 C CA . LYS A 1 84 ? 10.764 -8.735 6.369 1.00 89.50 84 LYS A CA 1
ATOM 647 C C . LYS A 1 84 ? 10.303 -8.563 4.927 1.00 89.50 84 LYS A C 1
ATOM 649 O O . LYS A 1 84 ? 9.112 -8.649 4.649 1.00 89.50 84 LYS A O 1
ATOM 654 N N . TYR A 1 85 ? 11.250 -8.436 4.007 1.00 91.31 85 TYR A N 1
ATOM 655 C CA . TYR A 1 85 ? 10.987 -8.426 2.572 1.00 91.31 85 TYR A CA 1
ATOM 656 C C . TYR A 1 85 ? 12.038 -9.230 1.805 1.00 91.31 85 TYR A C 1
ATOM 658 O O . TYR A 1 85 ? 13.057 -9.657 2.348 1.00 91.31 85 TYR A O 1
ATOM 666 N N . LYS A 1 86 ? 11.756 -9.472 0.526 1.00 92.56 86 LYS A N 1
ATOM 667 C CA . LYS A 1 86 ? 12.681 -10.092 -0.420 1.00 92.56 86 LYS A CA 1
ATOM 668 C C . LYS A 1 86 ? 13.322 -8.993 -1.254 1.00 92.56 86 LYS A C 1
ATOM 670 O O . LYS A 1 86 ? 12.615 -8.270 -1.947 1.00 92.56 86 LYS A O 1
ATOM 675 N N . GLU A 1 87 ? 14.643 -8.875 -1.204 1.00 91.44 87 GLU A N 1
ATOM 676 C CA . GLU A 1 87 ? 15.373 -7.826 -1.927 1.00 91.44 87 GLU A CA 1
ATOM 677 C C . GLU A 1 87 ? 15.114 -7.876 -3.438 1.00 91.44 87 GLU A C 1
ATOM 679 O O . GLU A 1 87 ? 14.951 -6.834 -4.061 1.00 91.44 87 GLU A O 1
ATOM 684 N N . GLN A 1 88 ? 14.966 -9.071 -4.022 1.00 94.19 88 GLN A N 1
ATOM 685 C CA . GLN A 1 88 ? 14.665 -9.217 -5.450 1.00 94.19 88 GLN A CA 1
ATOM 686 C C . GLN A 1 88 ? 13.297 -8.659 -5.869 1.00 94.19 88 GLN A C 1
ATOM 688 O O . GLN A 1 88 ? 13.059 -8.484 -7.062 1.00 94.19 88 GLN A O 1
ATOM 693 N N . ASP A 1 89 ? 12.399 -8.423 -4.910 1.00 93.69 89 ASP A N 1
ATOM 694 C CA . ASP A 1 89 ? 11.097 -7.828 -5.185 1.00 93.69 89 ASP A CA 1
ATOM 695 C C . ASP A 1 89 ? 11.200 -6.288 -5.216 1.00 93.69 89 ASP A C 1
ATOM 697 O O . ASP A 1 89 ? 10.301 -5.637 -5.746 1.00 93.69 89 ASP A O 1
ATOM 701 N N . LEU A 1 90 ? 12.296 -5.682 -4.730 1.00 92.00 90 LEU A N 1
ATOM 702 C CA . LEU A 1 90 ? 12.509 -4.235 -4.819 1.00 92.00 90 LEU A CA 1
ATOM 703 C C . LEU A 1 90 ? 12.802 -3.800 -6.257 1.00 92.00 90 LEU A C 1
ATOM 705 O O . LEU A 1 90 ? 13.791 -4.193 -6.872 1.00 92.00 90 LEU A O 1
ATOM 709 N N . ILE A 1 91 ? 11.964 -2.895 -6.757 1.00 91.00 91 ILE A N 1
ATOM 710 C CA . ILE A 1 91 ? 12.157 -2.208 -8.033 1.00 91.00 91 ILE A CA 1
ATOM 711 C C . ILE A 1 91 ? 12.367 -0.724 -7.713 1.00 91.00 91 ILE A C 1
ATOM 713 O O . ILE A 1 91 ? 11.450 -0.125 -7.147 1.00 91.00 91 ILE A O 1
ATOM 717 N N . PRO A 1 92 ? 13.522 -0.113 -8.048 1.00 90.38 92 PRO A N 1
ATOM 718 C CA . PRO A 1 92 ? 13.847 1.260 -7.651 1.00 90.38 92 PRO A CA 1
ATOM 719 C C . PRO A 1 92 ? 12.749 2.281 -7.964 1.00 90.38 92 PRO A C 1
ATOM 721 O O . PRO A 1 92 ? 12.418 3.111 -7.118 1.00 90.38 92 PRO A O 1
ATOM 724 N N . GLU A 1 93 ? 12.150 2.191 -9.151 1.00 86.69 93 GLU A N 1
ATOM 725 C CA . GLU A 1 93 ? 11.080 3.078 -9.602 1.00 86.69 93 GLU A CA 1
ATOM 726 C C . GLU A 1 93 ? 9.810 2.915 -8.757 1.00 86.69 93 GLU A C 1
ATOM 728 O O . GLU A 1 93 ? 9.199 3.908 -8.366 1.00 86.69 93 GLU A O 1
ATOM 733 N N . VAL A 1 94 ? 9.439 1.673 -8.420 1.00 87.44 94 VAL A N 1
ATOM 734 C CA . VAL A 1 94 ? 8.295 1.392 -7.538 1.00 87.44 94 VAL A CA 1
ATOM 735 C C . VAL A 1 94 ? 8.592 1.886 -6.126 1.00 87.44 94 VAL A C 1
ATOM 737 O O . VAL A 1 94 ? 7.743 2.523 -5.514 1.00 87.44 94 VAL A O 1
ATOM 740 N N . THR A 1 95 ? 9.806 1.670 -5.619 1.00 90.81 95 THR A N 1
ATOM 741 C CA . THR A 1 95 ? 10.206 2.112 -4.279 1.00 90.81 95 THR A CA 1
ATOM 742 C C . THR A 1 95 ? 10.131 3.628 -4.131 1.00 90.81 95 THR A C 1
ATOM 744 O O . THR A 1 95 ? 9.536 4.120 -3.174 1.00 90.81 95 THR A O 1
ATOM 747 N N . GLN A 1 96 ? 10.693 4.386 -5.079 1.00 90.44 96 GLN A N 1
ATOM 748 C CA . GLN A 1 96 ? 10.623 5.855 -5.059 1.00 90.44 96 GLN A CA 1
ATOM 749 C C . GLN A 1 96 ? 9.176 6.350 -5.051 1.00 90.44 96 GLN A C 1
ATOM 751 O O . GLN A 1 96 ? 8.832 7.302 -4.354 1.00 90.44 96 GLN A O 1
ATOM 756 N N . MET A 1 97 ? 8.324 5.672 -5.808 1.00 87.62 97 MET A N 1
ATOM 757 C CA . MET A 1 97 ? 6.925 6.019 -5.942 1.00 87.62 97 MET A CA 1
ATOM 758 C C . MET A 1 97 ? 6.107 5.695 -4.697 1.00 87.62 97 MET A C 1
ATOM 760 O O . MET A 1 97 ? 5.301 6.519 -4.272 1.00 87.62 97 MET A O 1
ATOM 764 N N . VAL A 1 98 ? 6.361 4.542 -4.074 1.00 91.19 98 VAL A N 1
ATOM 765 C CA . VAL A 1 98 ? 5.778 4.199 -2.775 1.00 91.19 98 VAL A CA 1
ATOM 766 C C . VAL A 1 98 ? 6.102 5.293 -1.768 1.00 91.19 98 VAL A C 1
ATOM 768 O O . VAL A 1 98 ? 5.177 5.843 -1.189 1.00 91.19 98 VAL A O 1
ATOM 771 N N . ARG A 1 99 ? 7.363 5.732 -1.667 1.00 90.88 99 ARG A N 1
ATOM 772 C CA . ARG A 1 99 ? 7.749 6.829 -0.758 1.00 90.88 99 ARG A CA 1
ATOM 773 C C . ARG A 1 99 ? 7.067 8.157 -1.065 1.00 90.88 99 ARG A C 1
ATOM 775 O O . ARG A 1 99 ? 6.694 8.879 -0.146 1.00 90.88 99 ARG A O 1
ATOM 782 N N . ALA A 1 100 ? 6.915 8.490 -2.345 1.00 91.69 100 ALA A N 1
ATOM 783 C CA . ALA A 1 100 ? 6.259 9.726 -2.759 1.00 91.69 100 ALA A CA 1
ATOM 784 C C . ALA A 1 100 ? 4.758 9.750 -2.412 1.00 91.69 100 ALA A C 1
ATOM 786 O O . ALA A 1 100 ? 4.204 10.828 -2.209 1.00 91.69 100 ALA A O 1
ATOM 787 N N . ILE A 1 101 ? 4.112 8.582 -2.348 1.00 93.06 101 ILE A N 1
ATOM 788 C CA . ILE A 1 101 ? 2.671 8.440 -2.097 1.00 93.06 101 ILE A CA 1
ATOM 789 C C . ILE A 1 101 ? 2.368 8.170 -0.617 1.00 93.06 101 ILE A C 1
ATOM 791 O O . ILE A 1 101 ? 1.395 8.703 -0.089 1.00 93.06 101 ILE A O 1
ATOM 795 N N . GLU A 1 102 ? 3.186 7.353 0.040 1.00 93.12 102 GLU A N 1
ATOM 796 C CA . GLU A 1 102 ? 3.042 6.934 1.437 1.00 93.12 102 GLU A CA 1
ATOM 797 C C . GLU A 1 102 ? 3.051 8.134 2.380 1.00 93.12 102 GLU A C 1
ATOM 799 O O . GLU A 1 102 ? 2.083 8.336 3.105 1.00 93.12 102 GLU A O 1
ATOM 804 N N . LYS A 1 103 ? 4.062 9.002 2.278 1.00 93.19 103 LYS A N 1
ATOM 805 C CA . LYS A 1 103 ? 4.201 10.146 3.184 1.00 93.19 103 LYS A CA 1
ATOM 806 C C . LYS A 1 103 ? 2.978 11.086 3.184 1.00 93.19 103 LYS A C 1
ATOM 808 O O . LYS A 1 103 ? 2.482 11.399 4.262 1.00 93.19 103 LYS A O 1
ATOM 813 N N . PRO A 1 104 ? 2.435 11.534 2.033 1.00 94.75 104 PRO A N 1
ATOM 814 C CA . PRO A 1 104 ? 1.189 12.302 2.029 1.00 94.75 104 PRO A CA 1
ATOM 815 C C . PRO A 1 104 ? 0.001 11.570 2.667 1.00 94.75 104 PRO A C 1
ATOM 817 O O . PRO A 1 104 ? -0.826 12.213 3.307 1.00 94.75 104 PRO A O 1
ATOM 820 N N . LEU A 1 105 ? -0.103 10.246 2.503 1.00 95.31 105 LEU A N 1
ATOM 821 C CA . LEU A 1 105 ? -1.177 9.464 3.123 1.00 95.31 105 LEU A CA 1
ATOM 822 C C . LEU A 1 105 ? -1.012 9.378 4.644 1.00 95.31 105 LEU A C 1
ATOM 824 O O . LEU A 1 105 ? -2.007 9.508 5.352 1.00 95.31 105 LEU A O 1
ATOM 828 N N . GLU A 1 106 ? 0.213 9.214 5.143 1.00 95.06 106 GLU A N 1
ATOM 829 C CA . GLU A 1 106 ? 0.522 9.283 6.578 1.00 95.06 106 GLU A CA 1
ATOM 830 C C . GLU A 1 106 ? 0.180 10.666 7.148 1.00 95.06 106 GLU A C 1
ATOM 832 O O . GLU A 1 106 ? -0.515 10.771 8.153 1.00 95.06 106 GLU A O 1
ATOM 837 N N . GLU A 1 107 ? 0.555 11.745 6.454 1.00 96.38 107 GLU A N 1
ATOM 838 C CA . GLU A 1 107 ? 0.212 13.116 6.859 1.00 96.38 107 GLU A CA 1
ATOM 839 C C . GLU A 1 107 ? -1.308 13.390 6.844 1.00 96.38 107 GLU A C 1
ATOM 841 O O . GLU A 1 107 ? -1.801 14.245 7.589 1.00 96.38 107 GLU A O 1
ATOM 846 N N . GLU A 1 108 ? -2.069 12.723 5.969 1.00 96.06 108 GLU A N 1
ATOM 847 C CA . GLU A 1 108 ? -3.537 12.767 5.960 1.00 96.06 108 GLU A CA 1
ATOM 848 C C . GLU A 1 108 ? -4.132 11.951 7.125 1.00 96.06 108 GLU A C 1
ATOM 850 O O . GLU A 1 108 ? -5.062 12.426 7.785 1.00 96.06 108 GLU A O 1
ATOM 855 N N . LEU A 1 109 ? -3.577 10.766 7.401 1.00 95.88 109 LEU A N 1
ATOM 856 C CA . LEU A 1 109 ? -3.961 9.885 8.507 1.00 95.88 109 LEU A CA 1
ATOM 857 C C . LEU A 1 109 ? -3.725 10.549 9.872 1.00 95.88 109 LEU A C 1
ATOM 859 O O . LEU A 1 109 ? -4.644 10.597 10.691 1.00 95.88 109 LEU A O 1
ATOM 863 N N . ASP A 1 110 ? -2.535 11.105 10.095 1.00 97.00 110 ASP A N 1
ATOM 864 C CA . ASP A 1 110 ? -2.145 11.757 11.352 1.00 97.00 110 ASP A CA 1
ATOM 865 C C . ASP A 1 110 ? -2.991 12.998 11.647 1.00 97.00 110 ASP A C 1
ATOM 867 O O . ASP A 1 110 ? -3.264 13.337 12.800 1.00 97.00 110 ASP A O 1
ATOM 871 N N . ARG A 1 111 ? -3.428 13.688 10.590 1.00 97.62 111 ARG A N 1
ATOM 872 C CA . ARG A 1 111 ? -4.232 14.906 10.704 1.00 97.62 111 ARG A CA 1
ATOM 873 C C . ARG A 1 111 ? -5.648 14.627 11.185 1.00 97.62 111 ARG A C 1
ATOM 875 O O . ARG A 1 111 ? -6.166 15.383 12.003 1.00 97.62 111 ARG A O 1
ATOM 882 N N . ASP A 1 112 ? -6.291 13.601 10.633 1.00 97.31 112 ASP A N 1
ATOM 883 C CA . ASP A 1 112 ? -7.647 13.201 11.010 1.00 97.31 112 ASP A CA 1
ATOM 884 C C . ASP A 1 112 ? -7.892 11.729 10.657 1.00 97.31 112 ASP A C 1
ATOM 886 O O . ASP A 1 112 ? -8.454 11.389 9.609 1.00 97.31 112 ASP A O 1
ATOM 890 N N . LYS A 1 113 ? -7.503 10.845 11.580 1.00 95.38 113 LYS A N 1
ATOM 891 C CA . LYS A 1 113 ? -7.662 9.393 11.444 1.00 95.38 113 LYS A CA 1
ATOM 892 C C . LYS A 1 113 ? -9.108 8.984 11.156 1.00 95.38 113 LYS A C 1
ATOM 894 O O . LYS A 1 113 ? -9.354 8.112 10.325 1.00 95.38 113 LYS A O 1
ATOM 899 N N . GLY A 1 114 ? -10.084 9.628 11.799 1.00 95.31 114 GLY A N 1
ATOM 900 C CA . GLY A 1 114 ? -11.503 9.324 11.603 1.00 95.31 114 GLY A CA 1
ATOM 901 C C . GLY A 1 114 ? -11.960 9.606 10.172 1.00 95.31 114 GLY A C 1
ATOM 902 O O . GLY A 1 114 ? -12.595 8.752 9.542 1.00 95.31 114 GLY A O 1
ATOM 903 N N . LYS A 1 115 ? -11.591 10.778 9.642 1.00 96.00 115 LYS A N 1
ATOM 904 C CA . LYS A 1 115 ? -11.872 11.157 8.255 1.00 96.00 115 LYS A CA 1
ATOM 905 C C . LYS A 1 115 ? -11.118 10.274 7.261 1.00 96.00 115 LYS A C 1
ATOM 907 O O . LYS A 1 115 ? -11.747 9.770 6.331 1.00 96.00 115 LYS A O 1
ATOM 912 N N . PHE A 1 116 ? -9.825 10.031 7.483 1.00 96.25 116 PHE A N 1
ATOM 913 C CA . PHE A 1 116 ? -9.003 9.163 6.636 1.00 96.25 116 PHE A CA 1
ATOM 914 C C . PHE A 1 116 ? -9.629 7.768 6.496 1.00 96.25 116 PHE A C 1
ATOM 916 O O . PHE A 1 116 ? -9.891 7.296 5.388 1.00 96.25 116 PHE A O 1
ATOM 923 N N . CYS A 1 117 ? -9.975 7.140 7.624 1.00 95.44 117 CYS A N 1
ATOM 924 C CA . CYS A 1 117 ? -10.602 5.820 7.650 1.00 95.44 117 CYS A CA 1
ATOM 925 C C . CYS A 1 117 ? -11.989 5.791 6.985 1.00 95.44 117 CYS A C 1
ATOM 927 O O . CYS A 1 117 ? -12.387 4.766 6.422 1.00 95.44 117 CYS A O 1
ATOM 929 N N . ALA A 1 118 ? -12.760 6.879 7.056 1.00 94.12 118 ALA A N 1
ATOM 930 C CA . ALA A 1 118 ? -14.054 6.969 6.383 1.00 94.12 118 ALA A CA 1
ATOM 931 C C . ALA A 1 118 ? -13.896 7.102 4.858 1.00 94.12 118 ALA A C 1
ATOM 933 O O . ALA A 1 118 ? -14.577 6.398 4.109 1.00 94.12 118 ALA A O 1
ATOM 934 N N . GLU A 1 119 ? -12.986 7.968 4.411 1.00 95.06 119 GLU A N 1
ATOM 935 C CA . GLU A 1 119 ? -12.764 8.294 3.001 1.00 95.06 119 GLU A CA 1
ATOM 936 C C . GLU A 1 119 ? -12.052 7.160 2.253 1.00 95.06 119 GLU A C 1
ATOM 938 O O . GLU A 1 119 ? -12.602 6.597 1.297 1.00 95.06 119 GLU A O 1
ATOM 943 N N . PHE A 1 120 ? -10.867 6.758 2.720 1.00 95.75 120 PHE A N 1
ATOM 944 C CA . PHE A 1 120 ? -10.094 5.698 2.075 1.00 95.75 120 PHE A CA 1
ATOM 945 C C . PHE A 1 120 ? -10.725 4.332 2.299 1.00 95.75 120 PHE A C 1
ATOM 947 O O . PHE A 1 120 ? -10.883 3.582 1.339 1.00 95.75 120 PHE A O 1
ATOM 954 N N . GLY A 1 121 ? -11.189 4.023 3.513 1.00 94.94 121 GLY A N 1
ATOM 955 C CA . GLY A 1 121 ? -11.891 2.764 3.770 1.00 94.94 121 GLY A CA 1
ATOM 956 C C . GLY A 1 121 ? -13.162 2.621 2.924 1.00 94.94 121 GLY A C 1
ATOM 957 O O . GLY A 1 121 ? -13.400 1.572 2.326 1.00 94.94 121 GLY A O 1
ATOM 958 N N . GLY A 1 122 ? -13.953 3.692 2.785 1.00 94.81 122 GLY A N 1
ATOM 959 C CA . GLY A 1 122 ? -15.124 3.708 1.903 1.00 94.81 122 GLY A CA 1
ATOM 960 C C . GLY A 1 122 ? -14.769 3.506 0.427 1.00 94.81 122 GLY A C 1
ATOM 961 O O . GLY A 1 122 ? -15.412 2.703 -0.252 1.00 94.81 122 GLY A O 1
ATOM 962 N N . THR A 1 123 ? -13.722 4.183 -0.048 1.00 94.81 123 THR A N 1
ATOM 963 C CA . THR A 1 123 ? -13.229 4.066 -1.431 1.00 94.81 123 THR A CA 1
ATOM 964 C C . THR A 1 123 ? -12.687 2.667 -1.731 1.00 94.81 123 THR A C 1
ATOM 966 O O . THR A 1 123 ? -12.984 2.083 -2.767 1.00 94.81 123 THR A O 1
ATOM 969 N N . LEU A 1 124 ? -11.928 2.075 -0.811 1.00 94.94 124 LEU A N 1
ATOM 970 C CA . LEU A 1 124 ? -11.384 0.727 -0.979 1.00 94.94 124 LEU A CA 1
ATOM 971 C C . LEU A 1 124 ? -12.487 -0.335 -1.006 1.00 94.94 124 LEU A C 1
ATOM 973 O O . LEU A 1 124 ? -12.381 -1.318 -1.742 1.00 94.94 124 LEU A O 1
ATOM 977 N N . VAL A 1 125 ? -13.567 -0.125 -0.251 1.00 94.56 125 VAL A N 1
ATOM 978 C CA . VAL A 1 125 ? -14.760 -0.978 -0.316 1.00 94.56 125 VAL A CA 1
ATOM 979 C C . VAL A 1 125 ? -15.488 -0.818 -1.653 1.00 94.56 125 VAL A C 1
ATOM 981 O O . VAL A 1 125 ? -15.867 -1.824 -2.252 1.00 94.56 125 VAL A O 1
ATOM 984 N N . SER A 1 126 ? -15.663 0.407 -2.160 1.00 93.25 126 SER A N 1
ATOM 985 C CA . SER A 1 126 ? -16.360 0.632 -3.438 1.00 93.25 126 SER A CA 1
ATOM 986 C C . SER A 1 126 ? -15.587 0.094 -4.648 1.00 93.25 126 SER A C 1
ATOM 988 O O . SER A 1 126 ? -16.197 -0.407 -5.591 1.00 93.25 126 SER A O 1
ATOM 990 N N . GLU A 1 127 ? -14.254 0.111 -4.595 1.00 90.00 127 GLU A N 1
ATOM 991 C CA . GLU A 1 127 ? -13.374 -0.498 -5.603 1.00 90.00 127 GLU A CA 1
ATOM 992 C C . GLU A 1 127 ? -13.263 -2.031 -5.457 1.00 90.00 127 GLU A C 1
ATOM 994 O O . GLU A 1 127 ? -12.624 -2.696 -6.276 1.00 90.00 127 GLU A O 1
ATOM 999 N N . GLY A 1 128 ? -13.883 -2.621 -4.427 1.00 91.56 128 GLY A N 1
ATOM 1000 C CA . GLY A 1 128 ? -13.860 -4.064 -4.173 1.00 91.56 128 GLY A CA 1
ATOM 1001 C C . GLY A 1 128 ? -12.509 -4.595 -3.681 1.00 91.56 128 GLY A C 1
ATOM 1002 O O . GLY A 1 128 ? -12.237 -5.793 -3.826 1.00 91.56 128 GLY A O 1
ATOM 1003 N N . LEU A 1 129 ? -11.671 -3.712 -3.127 1.00 91.56 129 LEU A N 1
ATOM 1004 C CA . LEU A 1 129 ? -10.337 -4.002 -2.593 1.00 91.56 129 LEU A CA 1
ATOM 1005 C C . LEU A 1 129 ? -10.381 -4.412 -1.116 1.00 91.56 129 LEU A C 1
ATOM 1007 O O . LEU A 1 129 ? -9.579 -5.238 -0.683 1.00 91.56 129 LEU A O 1
ATOM 1011 N N . MET A 1 130 ? -11.349 -3.895 -0.360 1.00 94.12 130 MET A N 1
ATOM 1012 C CA . MET A 1 130 ? -11.600 -4.255 1.038 1.00 94.12 130 MET A CA 1
ATOM 1013 C C . MET A 1 130 ? -13.082 -4.563 1.276 1.00 94.12 130 MET A C 1
ATOM 1015 O O . MET A 1 130 ? -13.944 -4.204 0.478 1.00 94.12 130 MET A O 1
ATOM 1019 N N . ASN A 1 131 ? -13.384 -5.218 2.393 1.00 93.88 131 ASN A N 1
ATOM 1020 C CA . ASN A 1 131 ? -14.735 -5.416 2.906 1.00 93.88 131 ASN A CA 1
ATOM 1021 C C . ASN A 1 131 ? -14.878 -4.699 4.250 1.00 93.88 131 ASN A C 1
ATOM 1023 O O . ASN A 1 131 ? -13.912 -4.620 5.006 1.00 93.88 131 ASN A O 1
ATOM 1027 N N . ARG A 1 132 ? -16.086 -4.228 4.579 1.00 92.00 132 ARG A N 1
ATOM 1028 C CA . ARG A 1 132 ? -16.397 -3.808 5.953 1.00 92.00 132 ARG A CA 1
ATOM 1029 C C . ARG A 1 132 ? -16.502 -5.040 6.846 1.00 92.00 132 ARG A C 1
ATOM 1031 O O . ARG A 1 132 ? -17.173 -6.005 6.471 1.00 92.00 132 ARG A O 1
ATOM 1038 N N . VAL A 1 133 ? -15.887 -4.982 8.016 1.00 87.12 133 VAL A N 1
ATOM 1039 C CA . VAL A 1 133 ? -16.136 -5.940 9.093 1.00 87.12 133 VAL A CA 1
ATOM 1040 C C . VAL A 1 133 ? -17.431 -5.502 9.777 1.00 87.12 133 VAL A C 1
ATOM 1042 O O . VAL A 1 133 ? -17.627 -4.315 10.036 1.00 87.12 133 VAL A O 1
ATOM 1045 N N . LYS A 1 134 ? -18.378 -6.432 9.904 1.00 67.06 134 LYS A N 1
ATOM 1046 C CA . LYS A 1 134 ? -19.708 -6.174 10.469 1.00 67.06 134 LYS A CA 1
ATOM 1047 C C . LYS A 1 134 ? -19.668 -6.131 11.985 1.00 67.06 134 LYS A C 1
ATOM 1049 O O . LYS A 1 134 ? -18.953 -6.983 12.551 1.00 67.06 134 LYS A O 1
#

pLDDT: mean 81.92, std 16.16, range [38.78, 97.62]

Foldseek 3Di:
DDDDDDPDDPPPPPPPPPPVPPDDPVVLVLLLLVLLVVCLCVQVPLQKDFDPCLSVVVCVVVVHPSVQLNLQSVQLVQVVVVHDHDPVSHDPSSNVSSVVNNVVLVVVCVVPVPVSNCVSVVVCVVSSGMDGDD

Radius of gyration: 21.68 Å; chains: 1; bounding box: 80×27×56 Å

Sequence (134 aa):
MRLLAVASVLITSFTISHTAKAFDGATERLMRLHIASYLVNAECDDRYVVSNDGFKRWADKSGYPWRVLVPSVHAALMAGEDGKYKEQDLIPEVTQMVRAIEKPLEEELDRDKGKFCAEFGGTLVSEGLMNRVK